Protein AF-A0A947B0N4-F1 (afdb_monomer_lite)

Structure (mmCIF, N/CA/C/O backbone):
data_AF-A0A947B0N4-F1
#
_entry.id   AF-A0A947B0N4-F1
#
loop_
_atom_site.group_PDB
_atom_site.id
_atom_site.type_symbol
_atom_site.label_atom_id
_atom_site.label_alt_id
_atom_site.label_comp_id
_atom_site.label_asym_id
_atom_site.label_entity_id
_atom_site.label_seq_id
_atom_site.pdbx_PDB_ins_code
_atom_site.Cartn_x
_atom_site.Cartn_y
_atom_site.Cartn_z
_atom_site.occupancy
_atom_site.B_iso_or_equiv
_atom_site.auth_seq_id
_atom_site.auth_comp_id
_atom_site.auth_asym_id
_atom_site.auth_atom_id
_atom_site.pdbx_PDB_model_num
ATOM 1 N N . MET A 1 1 ? 14.073 19.556 -8.953 1.00 51.84 1 MET A N 1
ATOM 2 C CA . MET A 1 1 ? 13.636 20.184 -7.680 1.00 51.84 1 MET A CA 1
ATOM 3 C C . MET A 1 1 ? 12.137 20.489 -7.641 1.00 51.84 1 MET A C 1
ATOM 5 O O . MET A 1 1 ? 11.476 19.944 -6.774 1.00 51.84 1 MET A O 1
ATOM 9 N N . LYS A 1 2 ? 11.559 21.258 -8.581 1.00 58.50 2 LYS A N 1
ATOM 10 C CA . LYS A 1 2 ? 10.114 21.600 -8.557 1.00 58.50 2 LYS A CA 1
ATOM 11 C C . LYS A 1 2 ? 9.162 20.387 -8.518 1.00 58.50 2 LYS A C 1
ATOM 13 O O . LYS A 1 2 ? 8.203 20.407 -7.762 1.00 58.50 2 LYS A O 1
ATOM 18 N N . ARG A 1 3 ? 9.455 19.317 -9.272 1.00 58.78 3 ARG A N 1
ATOM 19 C CA . ARG A 1 3 ? 8.630 18.090 -9.296 1.00 58.78 3 ARG A CA 1
ATOM 20 C C . ARG A 1 3 ? 8.642 17.323 -7.966 1.00 58.78 3 ARG A C 1
ATOM 22 O O . ARG A 1 3 ? 7.591 16.912 -7.504 1.00 58.78 3 ARG A O 1
ATOM 29 N N . VAL A 1 4 ? 9.804 17.214 -7.320 1.00 66.94 4 VAL A N 1
ATOM 30 C CA . VAL A 1 4 ? 9.960 16.523 -6.025 1.00 66.94 4 VAL A CA 1
ATOM 31 C C . VAL A 1 4 ? 9.180 17.234 -4.917 1.00 66.94 4 VAL A C 1
ATOM 33 O O . VAL A 1 4 ? 8.520 16.587 -4.114 1.00 66.94 4 VAL A O 1
ATOM 36 N N . VAL A 1 5 ? 9.192 18.571 -4.915 1.00 75.81 5 VAL A N 1
ATOM 37 C CA . VAL A 1 5 ? 8.430 19.379 -3.947 1.00 75.81 5 VAL A CA 1
ATOM 38 C C . VAL A 1 5 ? 6.924 19.199 -4.136 1.00 75.81 5 VAL A C 1
ATOM 40 O O . VAL A 1 5 ? 6.203 19.118 -3.150 1.00 75.81 5 VAL A O 1
ATOM 43 N N . ILE A 1 6 ? 6.448 19.088 -5.380 1.00 76.12 6 ILE A N 1
ATOM 44 C CA . ILE A 1 6 ? 5.031 18.828 -5.667 1.00 76.12 6 ILE A CA 1
ATOM 45 C C . ILE A 1 6 ? 4.635 17.427 -5.192 1.00 76.12 6 ILE A C 1
ATOM 47 O O . ILE A 1 6 ? 3.620 17.294 -4.525 1.00 76.12 6 ILE A O 1
ATOM 51 N N . ILE A 1 7 ? 5.448 16.405 -5.467 1.00 74.19 7 ILE A N 1
ATOM 52 C CA . ILE A 1 7 ? 5.183 15.027 -5.020 1.00 74.19 7 ILE A CA 1
ATOM 53 C C . ILE A 1 7 ? 5.125 14.956 -3.489 1.00 74.19 7 ILE A C 1
ATOM 55 O O . ILE A 1 7 ? 4.187 14.391 -2.937 1.00 74.19 7 ILE A O 1
ATOM 59 N N . LEU A 1 8 ? 6.074 15.592 -2.797 1.00 72.38 8 LEU A N 1
ATOM 60 C CA . LEU A 1 8 ? 6.079 15.661 -1.334 1.00 72.38 8 LEU A CA 1
ATOM 61 C C . LEU A 1 8 ? 4.887 16.445 -0.783 1.00 72.38 8 LEU A C 1
ATOM 63 O O . LEU A 1 8 ? 4.289 16.012 0.193 1.00 72.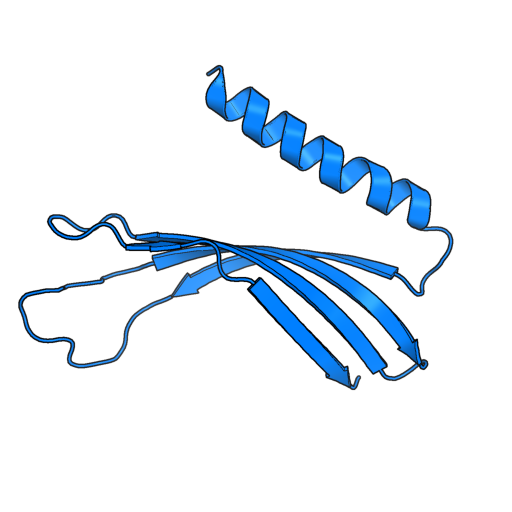38 8 LEU A O 1
ATOM 67 N N . ALA A 1 9 ? 4.522 17.570 -1.401 1.00 76.50 9 ALA A N 1
ATOM 68 C CA . ALA A 1 9 ? 3.374 18.368 -0.977 1.00 76.50 9 ALA A CA 1
ATOM 69 C 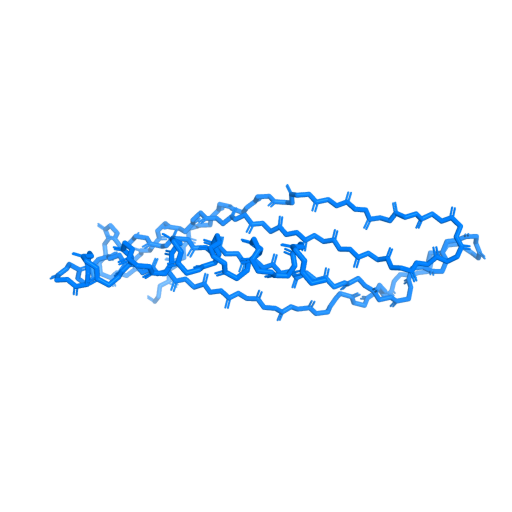C . ALA A 1 9 ? 2.055 17.609 -1.163 1.00 76.50 9 ALA A C 1
ATOM 71 O O . ALA A 1 9 ? 1.198 17.649 -0.286 1.00 76.50 9 ALA A O 1
ATOM 72 N N . VAL A 1 10 ? 1.909 16.883 -2.271 1.00 74.31 10 VAL A N 1
ATOM 73 C CA . VAL A 1 10 ? 0.748 16.029 -2.539 1.00 74.31 10 VAL A CA 1
ATOM 74 C C . VAL A 1 10 ? 0.706 14.870 -1.542 1.00 74.31 10 VAL A C 1
ATOM 76 O O . VAL A 1 10 ? -0.326 14.663 -0.915 1.00 74.31 10 VAL A O 1
ATOM 79 N N . GLY A 1 11 ? 1.830 14.189 -1.299 1.00 68.62 11 GLY A N 1
ATOM 80 C CA . GLY A 1 11 ? 1.928 13.154 -0.266 1.00 68.62 11 GLY A CA 1
ATOM 81 C C . GLY A 1 11 ? 1.551 13.674 1.125 1.00 68.62 11 GLY A C 1
ATOM 82 O O . GLY A 1 11 ? 0.740 13.060 1.811 1.00 68.62 11 GLY A O 1
ATOM 83 N N . LEU A 1 12 ? 2.048 14.853 1.519 1.00 70.94 12 LEU A N 1
ATOM 84 C CA . LEU A 1 12 ? 1.690 15.483 2.794 1.00 70.94 12 LEU A CA 1
ATOM 85 C C . LEU A 1 12 ? 0.194 15.813 2.878 1.00 70.94 12 LEU A C 1
ATOM 87 O O . LEU A 1 12 ? -0.417 15.617 3.924 1.00 70.94 12 LEU A O 1
ATOM 91 N N . LEU A 1 13 ? -0.404 16.297 1.787 1.00 72.00 13 LEU A N 1
ATOM 92 C CA . LEU A 1 13 ? -1.833 16.608 1.718 1.00 72.00 13 LEU A CA 1
ATOM 93 C C . LEU A 1 13 ? -2.724 15.368 1.829 1.00 72.00 13 LEU A C 1
ATOM 95 O O . LEU A 1 13 ? -3.864 15.508 2.253 1.00 72.00 13 LEU A O 1
ATOM 99 N N . PHE A 1 14 ? -2.223 14.176 1.501 1.00 63.09 14 PHE A N 1
ATOM 100 C CA . PHE A 1 14 ? -2.938 12.917 1.732 1.00 63.09 14 PHE A CA 1
ATOM 101 C C . PHE A 1 14 ? -2.726 12.353 3.144 1.00 63.09 14 PHE A C 1
ATOM 103 O O . PHE A 1 14 ? -3.602 11.666 3.663 1.00 63.09 14 PHE A O 1
ATOM 110 N N . VAL A 1 15 ? -1.611 12.687 3.800 1.00 62.88 15 VAL A N 1
ATOM 111 C CA . VAL A 1 15 ? -1.325 12.288 5.190 1.00 62.88 15 VAL A CA 1
ATOM 112 C C . VAL A 1 15 ? -2.021 13.201 6.211 1.00 62.88 15 VAL A C 1
ATOM 114 O O . VAL A 1 15 ? -2.361 12.767 7.302 1.00 62.88 15 VAL A O 1
ATOM 117 N N . LEU A 1 16 ? -2.280 14.470 5.893 1.00 64.12 16 LEU A N 1
ATOM 118 C CA . LEU A 1 16 ? -2.917 15.404 6.835 1.00 64.12 16 LEU A CA 1
ATOM 119 C C . LEU A 1 16 ? -4.384 15.052 7.197 1.00 64.12 16 LEU A C 1
ATOM 121 O O . LEU A 1 16 ? -4.725 15.130 8.379 1.00 64.12 16 LEU A O 1
ATOM 125 N N . PRO A 1 17 ? -5.261 14.639 6.258 1.00 58.91 17 PRO A N 1
ATOM 126 C CA . PRO A 1 17 ? -6.641 14.257 6.566 1.00 58.91 17 PRO A CA 1
ATOM 127 C C . PRO A 1 17 ? -6.746 12.943 7.343 1.00 58.91 17 PRO A C 1
ATOM 129 O O . PRO A 1 17 ? -7.689 12.773 8.112 1.00 58.91 17 PRO A O 1
ATOM 132 N N . SER A 1 18 ? -5.782 12.027 7.187 1.00 55.94 18 SER A N 1
ATOM 133 C CA . SER A 1 18 ? -5.797 10.747 7.905 1.00 55.94 18 SER A CA 1
ATOM 134 C C . SER A 1 18 ? -5.566 10.921 9.408 1.00 55.94 18 SER A C 1
ATOM 136 O O . SER A 1 18 ? -6.128 10.171 10.199 1.00 55.94 18 SE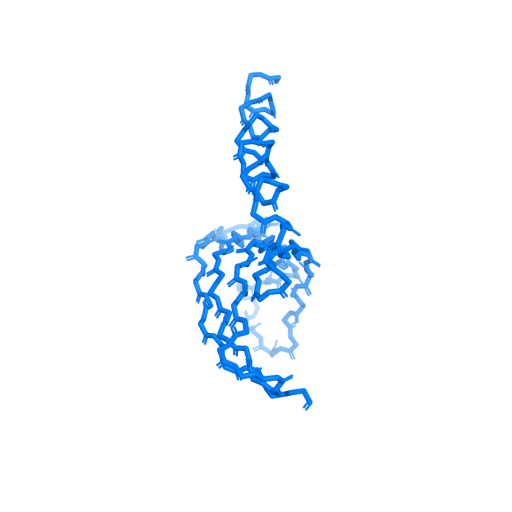R A O 1
ATOM 138 N N . VAL A 1 19 ? -4.839 11.968 9.819 1.00 57.25 19 VAL A N 1
ATOM 139 C CA . VAL A 1 19 ? -4.669 12.339 11.236 1.00 57.25 19 VAL A CA 1
ATOM 140 C C . VAL A 1 19 ? -5.942 12.976 11.810 1.00 57.25 19 VAL A C 1
ATOM 142 O O . VAL A 1 19 ? -6.275 12.740 12.966 1.00 57.25 19 VAL A O 1
ATOM 145 N N . ALA A 1 20 ? -6.691 13.742 11.007 1.00 58.03 20 ALA A N 1
ATOM 146 C CA . ALA A 1 20 ? -7.946 14.375 11.431 1.00 58.03 20 ALA A CA 1
ATOM 147 C C . ALA A 1 20 ? -9.122 13.386 11.565 1.00 58.03 20 ALA A C 1
ATOM 149 O O . ALA A 1 20 ? -10.091 13.678 12.262 1.00 58.03 20 ALA A O 1
ATOM 150 N N . TRP A 1 21 ? -9.042 12.218 10.921 1.00 54.75 21 TRP A N 1
ATOM 151 C CA . TRP A 1 21 ? -10.003 11.117 11.072 1.00 54.75 21 TRP A CA 1
ATOM 152 C C . TRP A 1 21 ? -9.604 10.083 12.133 1.00 54.75 21 TRP A C 1
ATOM 154 O O . TRP A 1 21 ? -10.366 9.152 12.379 1.00 54.75 21 TRP A O 1
ATOM 164 N N . GLY A 1 22 ? -8.452 10.258 12.789 1.00 52.47 22 GLY A N 1
ATOM 165 C CA . GLY A 1 22 ? -7.900 9.308 13.760 1.00 52.47 22 GLY A CA 1
ATOM 166 C C . GLY A 1 22 ? -8.705 9.116 15.053 1.00 52.47 22 GLY A C 1
ATOM 167 O O . GLY A 1 22 ? -8.348 8.248 15.843 1.00 52.47 22 GLY A O 1
ATOM 168 N N . ASP A 1 23 ? -9.780 9.882 15.272 1.00 54.00 23 ASP A N 1
ATOM 169 C CA . ASP A 1 23 ? -10.710 9.663 16.394 1.00 54.00 23 ASP A CA 1
ATOM 170 C C . ASP A 1 23 ? -11.676 8.487 16.143 1.00 54.00 23 ASP A C 1
ATOM 172 O O . ASP A 1 23 ? -12.252 7.944 17.086 1.00 54.00 23 ASP A O 1
ATOM 176 N N . ASP A 1 24 ? -11.838 8.055 14.886 1.00 60.81 24 ASP A N 1
ATOM 177 C CA . ASP A 1 24 ? -12.641 6.889 14.525 1.00 60.81 24 ASP A CA 1
ATOM 178 C C . ASP A 1 24 ? -11.716 5.747 14.085 1.00 60.81 24 ASP A C 1
ATOM 180 O O . ASP A 1 24 ? -11.290 5.672 12.929 1.00 60.81 24 ASP A O 1
ATOM 184 N N . ALA A 1 25 ? -11.417 4.832 15.018 1.00 64.75 25 ALA A N 1
ATOM 185 C CA . ALA A 1 25 ? -10.572 3.648 14.797 1.00 64.75 25 ALA A CA 1
ATOM 186 C C . ALA A 1 25 ? -11.078 2.726 13.666 1.00 64.75 25 ALA A C 1
ATOM 188 O O . ALA A 1 25 ? -10.420 1.750 13.308 1.00 64.75 25 ALA A O 1
ATOM 189 N N . GLN A 1 26 ? -12.252 3.025 13.103 1.00 75.44 26 GLN A N 1
ATOM 190 C CA . GLN A 1 26 ? -12.810 2.353 11.945 1.00 75.44 26 GLN A CA 1
ATOM 191 C C . GLN A 1 26 ? -12.074 2.656 10.641 1.00 75.44 26 GLN A C 1
ATOM 193 O O . GLN A 1 26 ? -12.253 1.893 9.703 1.00 75.44 26 GLN A O 1
ATOM 198 N N . ASN A 1 27 ? -11.277 3.720 10.527 1.00 81.25 27 ASN A N 1
ATOM 199 C CA . ASN A 1 27 ? -10.639 4.084 9.258 1.00 81.25 27 ASN A CA 1
ATOM 200 C C . ASN A 1 27 ? -9.116 4.117 9.386 1.00 81.25 27 ASN A C 1
ATOM 202 O O . ASN A 1 27 ? -8.579 4.558 10.399 1.00 81.25 27 ASN A O 1
ATOM 206 N N . TYR A 1 28 ? -8.409 3.695 8.342 1.00 80.19 28 TYR A N 1
ATOM 207 C CA . TYR A 1 28 ? -6.956 3.784 8.278 1.00 80.19 28 TYR A CA 1
ATOM 208 C C . TYR A 1 28 ? -6.471 4.103 6.866 1.00 80.19 28 TYR A C 1
ATOM 210 O O . TYR A 1 28 ? -7.171 3.895 5.876 1.00 80.19 28 TYR A O 1
ATOM 218 N N . VAL A 1 29 ? -5.240 4.602 6.786 1.00 84.19 29 VAL A N 1
ATOM 219 C CA . VAL A 1 29 ? -4.519 4.790 5.526 1.00 84.19 29 VAL A CA 1
ATOM 220 C C . VAL A 1 29 ? -3.218 4.008 5.599 1.00 84.19 29 VAL A C 1
ATOM 222 O O . VAL A 1 29 ? -2.476 4.139 6.573 1.00 84.19 29 VAL A O 1
ATOM 225 N N . THR A 1 30 ? -2.939 3.213 4.575 1.00 84.12 30 THR A N 1
ATOM 226 C CA . THR A 1 30 ? -1.669 2.511 4.391 1.00 84.12 30 THR A CA 1
ATOM 227 C C . THR A 1 30 ? -0.977 3.015 3.137 1.00 84.12 30 THR A C 1
ATOM 229 O O . THR A 1 30 ? -1.611 3.419 2.165 1.00 84.12 30 THR A O 1
ATOM 232 N N . ALA A 1 31 ? 0.351 3.004 3.168 1.00 84.31 31 ALA A N 1
ATOM 233 C CA . ALA A 1 31 ? 1.174 3.188 1.987 1.00 84.31 31 ALA A CA 1
ATOM 234 C C . ALA A 1 31 ? 2.081 1.965 1.851 1.00 84.31 31 ALA A C 1
ATOM 236 O O . ALA A 1 31 ? 2.689 1.527 2.831 1.00 84.31 31 ALA A O 1
ATOM 237 N N . GLY A 1 32 ? 2.140 1.409 0.648 1.00 81.31 32 GLY A N 1
ATOM 238 C CA . GLY A 1 32 ? 2.926 0.238 0.300 1.00 81.31 32 GLY A CA 1
ATOM 239 C C . GLY A 1 32 ? 3.971 0.574 -0.754 1.00 81.31 32 GLY A C 1
ATOM 240 O O . GLY A 1 32 ? 3.761 1.420 -1.621 1.00 81.31 32 GLY A O 1
ATOM 241 N N . PHE A 1 33 ? 5.103 -0.110 -0.678 1.00 83.38 33 PHE A N 1
ATOM 242 C CA . PHE A 1 33 ? 6.129 -0.101 -1.709 1.00 83.38 33 PHE A CA 1
ATOM 243 C C . PHE A 1 33 ? 6.546 -1.545 -1.964 1.00 83.38 33 PHE A C 1
ATOM 245 O O . PHE A 1 33 ? 6.806 -2.284 -1.012 1.00 83.38 33 PHE A O 1
ATOM 252 N N . GLY A 1 34 ? 6.586 -1.952 -3.227 1.00 77.12 34 GLY A N 1
ATOM 253 C CA . GLY A 1 34 ? 6.892 -3.321 -3.613 1.00 77.12 34 GLY A CA 1
ATOM 254 C C . GLY A 1 34 ? 7.716 -3.389 -4.888 1.00 77.12 34 GLY A C 1
ATOM 255 O O . GLY A 1 34 ? 7.655 -2.501 -5.736 1.00 77.12 34 GLY A O 1
ATOM 256 N N . PHE A 1 35 ? 8.461 -4.482 -5.012 1.00 77.69 35 PHE A N 1
ATOM 257 C CA . PHE A 1 35 ? 9.122 -4.877 -6.247 1.00 77.69 35 PHE A CA 1
ATOM 258 C C . PHE A 1 35 ? 8.388 -6.087 -6.813 1.00 77.69 35 PHE A C 1
ATOM 260 O O . PHE A 1 35 ? 8.142 -7.062 -6.099 1.00 77.69 35 PHE A O 1
ATOM 267 N N . TYR A 1 36 ? 8.025 -6.015 -8.086 1.00 69.81 36 TYR A N 1
ATOM 268 C CA . TYR A 1 36 ? 7.512 -7.145 -8.841 1.00 69.81 36 TYR A CA 1
ATOM 269 C C . TYR A 1 36 ? 8.635 -7.706 -9.704 1.00 69.81 36 TYR A C 1
ATOM 271 O O . TYR A 1 36 ? 9.126 -7.034 -10.608 1.00 69.81 36 TYR A O 1
ATOM 279 N N . HIS A 1 37 ? 9.010 -8.952 -9.420 1.00 67.94 37 HIS A N 1
ATOM 280 C CA . HIS A 1 37 ? 9.926 -9.728 -10.247 1.00 67.94 37 HIS A CA 1
ATOM 281 C C . HIS A 1 37 ? 9.104 -10.686 -11.109 1.00 67.94 37 HIS A C 1
ATOM 283 O O . HIS A 1 37 ? 8.340 -11.506 -10.584 1.00 67.94 37 HIS A O 1
ATOM 289 N N . TYR A 1 38 ? 9.240 -10.594 -12.427 1.00 65.12 38 TYR A N 1
ATOM 290 C CA . TYR A 1 38 ? 8.533 -11.476 -13.348 1.00 65.12 38 TYR A CA 1
ATOM 291 C C . TYR A 1 38 ? 9.243 -12.836 -13.409 1.00 65.12 38 TYR A C 1
ATOM 293 O O . TYR A 1 38 ? 10.394 -12.935 -13.816 1.00 65.12 38 TYR A O 1
ATOM 301 N N . THR A 1 39 ? 8.566 -13.910 -12.993 1.00 59.25 39 THR A N 1
ATOM 302 C CA . THR A 1 39 ? 9.132 -15.278 -12.962 1.00 59.25 39 THR A CA 1
ATOM 303 C C . THR A 1 39 ? 8.699 -16.153 -14.145 1.00 59.25 39 THR A C 1
ATOM 305 O O . THR A 1 39 ? 8.917 -17.365 -14.137 1.00 59.25 39 THR A O 1
ATOM 308 N N . GLY A 1 40 ? 8.071 -15.561 -15.164 1.00 54.16 40 GLY A N 1
ATOM 309 C CA . GLY A 1 40 ? 7.653 -16.257 -16.380 1.00 54.16 40 GLY A CA 1
ATOM 310 C C . GLY A 1 40 ? 8.732 -16.241 -17.460 1.00 54.16 40 GLY A C 1
ATOM 311 O O . GLY A 1 40 ? 9.531 -15.313 -17.525 1.00 54.16 40 GLY A O 1
ATOM 312 N N . ASP A 1 41 ? 8.711 -17.246 -18.338 1.00 54.97 41 ASP A N 1
ATOM 313 C CA . ASP A 1 41 ? 9.502 -17.301 -19.577 1.00 54.97 41 ASP A CA 1
ATOM 314 C C . ASP A 1 41 ? 8.929 -16.265 -20.569 1.00 54.97 41 ASP A C 1
ATOM 316 O O . ASP A 1 41 ? 8.280 -16.586 -21.566 1.00 54.97 41 ASP A O 1
ATOM 320 N N . ILE A 1 42 ? 9.049 -14.983 -20.217 1.00 54.09 42 ILE A N 1
ATOM 321 C CA . ILE A 1 42 ? 8.665 -13.875 -21.078 1.00 54.09 42 ILE A CA 1
ATOM 322 C C . ILE A 1 42 ? 9.691 -13.892 -22.205 1.00 54.09 42 ILE A C 1
ATOM 324 O O . ILE A 1 42 ? 10.891 -13.733 -21.989 1.00 54.09 42 ILE A O 1
ATOM 328 N N . THR A 1 43 ? 9.212 -14.211 -23.404 1.00 47.88 43 THR A N 1
ATOM 329 C CA . THR A 1 43 ? 10.010 -14.340 -24.622 1.00 47.88 43 THR A CA 1
ATOM 330 C C . THR A 1 43 ? 11.051 -13.228 -24.716 1.00 47.88 43 THR A C 1
ATOM 332 O O . THR A 1 43 ? 10.721 -12.075 -24.457 1.00 47.88 43 THR A O 1
ATOM 335 N N . ARG A 1 44 ? 12.276 -13.608 -25.112 1.00 50.19 44 ARG A N 1
ATOM 336 C CA . ARG A 1 44 ? 13.543 -12.849 -25.258 1.00 50.19 44 ARG A CA 1
ATOM 337 C C . ARG A 1 44 ? 13.506 -11.373 -25.706 1.00 50.19 44 ARG A C 1
ATOM 339 O O . ARG A 1 44 ? 14.565 -10.757 -25.730 1.00 50.19 44 ARG A O 1
ATOM 346 N N . GLU A 1 45 ? 12.359 -10.831 -26.087 1.00 50.69 45 GLU A N 1
ATOM 347 C CA . GLU A 1 45 ? 12.167 -9.467 -26.581 1.00 50.69 45 GLU A CA 1
ATOM 348 C C . GLU A 1 45 ? 11.641 -8.488 -25.517 1.00 50.69 45 GLU A C 1
ATOM 350 O O . GLU A 1 45 ? 11.819 -7.289 -25.683 1.00 50.69 45 GLU A O 1
ATOM 355 N N . THR A 1 46 ? 11.102 -8.964 -24.390 1.00 49.19 46 THR A N 1
ATOM 356 C CA . THR A 1 46 ? 10.675 -8.108 -23.265 1.00 49.19 46 THR A CA 1
ATOM 357 C C . THR A 1 46 ? 11.276 -8.627 -21.965 1.00 49.19 46 THR A C 1
ATOM 359 O O . THR A 1 46 ? 10.638 -9.363 -21.213 1.00 49.19 46 THR A O 1
ATOM 362 N N . GLN A 1 47 ? 12.540 -8.277 -21.722 1.00 51.78 47 GLN A N 1
ATOM 363 C CA . GLN A 1 47 ? 13.205 -8.484 -20.434 1.00 51.78 47 GLN A CA 1
ATOM 364 C C . GLN A 1 47 ? 12.654 -7.474 -19.421 1.00 51.78 47 GLN A C 1
ATOM 366 O O . GLN A 1 47 ? 13.285 -6.475 -19.128 1.00 51.78 47 GLN A O 1
ATOM 371 N N . LEU A 1 48 ? 11.442 -7.687 -18.920 1.00 55.66 48 LEU A N 1
ATOM 372 C CA . LEU A 1 48 ? 10.937 -6.919 -17.782 1.00 55.66 48 LEU A CA 1
ATOM 373 C C . LEU A 1 48 ? 11.635 -7.468 -16.530 1.00 55.66 48 LEU A C 1
ATOM 375 O O . LEU A 1 48 ? 11.230 -8.503 -16.000 1.00 55.66 48 LEU A O 1
ATOM 379 N N . ASP A 1 49 ? 12.751 -6.851 -16.139 1.00 59.84 49 ASP A N 1
ATOM 380 C CA . ASP A 1 49 ? 13.591 -7.330 -15.031 1.00 59.84 49 ASP A CA 1
ATOM 381 C C . ASP A 1 49 ? 12.914 -7.063 -13.675 1.00 59.84 49 ASP A C 1
ATOM 383 O O . ASP A 1 49 ? 12.789 -7.974 -12.852 1.00 59.84 49 ASP A O 1
ATOM 387 N N . GLU A 1 50 ? 12.439 -5.833 -13.438 1.00 66.69 50 GLU A N 1
ATOM 388 C CA . GLU A 1 50 ? 11.899 -5.401 -12.144 1.00 66.69 50 GLU A CA 1
ATOM 389 C C . GLU A 1 50 ? 10.943 -4.210 -12.296 1.00 66.69 50 GLU A C 1
ATOM 391 O O . GLU A 1 50 ? 11.348 -3.119 -12.692 1.00 66.69 50 GLU A O 1
ATOM 396 N N . ALA A 1 51 ? 9.686 -4.376 -11.880 1.00 70.44 51 ALA A N 1
ATOM 397 C CA . ALA A 1 51 ? 8.746 -3.263 -11.801 1.00 70.44 51 ALA A CA 1
ATOM 398 C C . ALA A 1 51 ? 8.615 -2.766 -10.359 1.00 70.44 51 ALA A C 1
ATOM 400 O O . ALA A 1 51 ? 8.413 -3.543 -9.420 1.00 70.44 51 ALA A O 1
ATOM 401 N N . VAL A 1 52 ? 8.688 -1.452 -10.178 1.00 76.81 52 VAL A N 1
ATOM 402 C CA . VAL A 1 52 ? 8.479 -0.804 -8.884 1.00 76.81 52 VAL A CA 1
ATOM 403 C C . VAL A 1 52 ? 7.023 -0.391 -8.769 1.00 76.81 52 VAL A C 1
ATOM 405 O O . VAL A 1 52 ? 6.512 0.313 -9.640 1.00 76.81 52 VAL A O 1
ATOM 408 N N . ILE A 1 53 ? 6.367 -0.771 -7.672 1.00 81.31 53 ILE A N 1
ATOM 409 C CA . ILE A 1 53 ? 5.017 -0.318 -7.345 1.00 81.31 53 ILE A CA 1
ATOM 410 C C . ILE A 1 53 ? 5.008 0.493 -6.050 1.00 81.31 53 ILE A C 1
ATOM 412 O O . ILE A 1 53 ? 5.559 0.092 -5.025 1.00 81.31 53 ILE A O 1
ATOM 416 N N . VAL A 1 54 ? 4.347 1.644 -6.103 1.00 84.75 54 VAL A N 1
ATOM 417 C CA . VAL A 1 54 ? 3.958 2.435 -4.934 1.00 84.75 54 VAL A CA 1
ATOM 418 C C . VAL A 1 54 ? 2.442 2.384 -4.851 1.00 84.75 54 VAL A C 1
ATOM 420 O O . VAL A 1 54 ? 1.783 2.669 -5.844 1.00 84.75 54 VAL A O 1
ATOM 423 N N . GLU A 1 55 ? 1.885 2.061 -3.690 1.00 84.62 55 GLU A N 1
ATOM 424 C CA . GLU A 1 55 ? 0.438 2.014 -3.465 1.00 84.62 55 GLU A CA 1
ATOM 425 C C . GLU A 1 55 ? 0.051 2.875 -2.263 1.00 84.62 55 GLU A C 1
ATOM 427 O O . GLU A 1 55 ? 0.768 2.933 -1.264 1.00 84.62 55 GLU A O 1
ATOM 432 N N . LEU A 1 56 ? -1.084 3.559 -2.366 1.00 87.25 56 LEU A N 1
ATOM 433 C CA . LEU A 1 56 ? -1.740 4.251 -1.267 1.00 87.25 56 LEU A CA 1
ATOM 434 C C . LEU A 1 56 ? -3.159 3.705 -1.142 1.00 87.25 56 LEU A C 1
ATOM 436 O O . LEU A 1 56 ? -3.933 3.787 -2.099 1.00 87.25 56 LEU A O 1
ATOM 440 N N . SER A 1 57 ? -3.505 3.215 0.044 1.00 87.19 57 SER A N 1
ATOM 441 C CA . SER A 1 57 ? -4.776 2.539 0.289 1.00 87.19 57 SER A CA 1
ATOM 442 C C . SER A 1 57 ? -5.490 3.118 1.499 1.00 87.19 57 SER A C 1
ATOM 444 O O . SER A 1 57 ? -4.883 3.510 2.495 1.00 87.19 57 SER A O 1
ATOM 446 N N . TYR A 1 58 ? -6.810 3.205 1.392 1.00 86.12 58 TYR A N 1
ATOM 447 C CA . TYR A 1 58 ? -7.715 3.631 2.445 1.00 86.12 58 TYR A CA 1
ATOM 448 C C . TYR A 1 58 ? -8.598 2.452 2.837 1.00 86.12 58 TYR A C 1
ATOM 450 O O . TYR A 1 58 ? -9.341 1.917 2.011 1.00 86.12 58 TYR A O 1
ATOM 458 N N . GLY A 1 59 ? -8.517 2.063 4.103 1.00 88.06 59 GLY A N 1
ATOM 459 C CA . GLY A 1 59 ? -9.298 0.985 4.686 1.00 88.06 59 GLY A CA 1
ATOM 460 C C . GLY A 1 59 ? -10.360 1.508 5.640 1.00 88.06 59 GLY A C 1
ATOM 461 O O . GLY A 1 59 ? -10.109 2.424 6.424 1.00 88.06 59 GLY A O 1
ATOM 462 N N . ARG A 1 60 ? -11.542 0.891 5.605 1.00 86.44 60 ARG A N 1
ATOM 463 C CA . ARG A 1 60 ? -12.619 1.103 6.570 1.00 86.44 60 ARG A CA 1
ATOM 464 C C . ARG A 1 60 ? -13.145 -0.218 7.125 1.00 86.44 60 ARG A C 1
ATOM 466 O O . ARG A 1 60 ? -13.702 -1.038 6.393 1.00 86.44 60 ARG A O 1
ATOM 473 N N . TYR A 1 61 ? -13.046 -0.384 8.437 1.00 83.31 61 TYR A N 1
ATOM 474 C CA . TYR A 1 61 ? -13.757 -1.397 9.203 1.00 83.31 61 TYR A CA 1
ATOM 475 C C . TYR A 1 61 ? -15.254 -1.079 9.186 1.00 83.31 61 TYR A C 1
ATOM 477 O O . TYR A 1 61 ? -15.700 -0.057 9.707 1.00 83.31 61 TYR A O 1
ATOM 485 N N . PHE A 1 62 ? -16.046 -1.968 8.595 1.00 83.31 62 PHE A N 1
ATOM 486 C CA . PHE A 1 62 ? -17.511 -1.936 8.703 1.00 83.31 62 PHE A CA 1
ATOM 487 C C . PHE A 1 62 ? -18.029 -2.985 9.700 1.00 83.31 62 PHE A C 1
ATOM 489 O O . PHE A 1 62 ? -19.202 -2.977 10.070 1.00 83.31 62 PHE A O 1
ATOM 496 N N . HIS A 1 63 ? -17.147 -3.883 10.142 1.00 83.75 63 HIS A N 1
ATOM 497 C CA . HIS A 1 63 ? -17.381 -4.887 11.170 1.00 83.75 63 HIS A CA 1
ATOM 498 C C . HIS A 1 63 ? -16.071 -5.104 11.952 1.00 83.75 63 HIS A C 1
ATOM 500 O O . HIS A 1 63 ? -15.003 -4.952 11.360 1.00 83.75 63 HIS A O 1
ATOM 506 N N . PRO A 1 64 ? -16.103 -5.527 13.231 1.00 82.19 64 PRO A N 1
ATOM 507 C CA . PRO A 1 64 ? -14.884 -5.801 14.006 1.00 82.19 64 PRO A CA 1
ATOM 508 C C . PRO A 1 64 ? -13.891 -6.775 13.353 1.00 82.19 64 PRO A C 1
ATOM 510 O O . PRO A 1 64 ? -12.704 -6.716 13.640 1.00 82.19 64 PRO A O 1
ATOM 513 N N . ASN A 1 65 ? -14.382 -7.639 12.460 1.00 87.50 65 ASN A N 1
ATOM 514 C CA . ASN A 1 65 ? -13.580 -8.663 11.783 1.00 87.50 65 ASN A CA 1
ATOM 515 C C . ASN A 1 65 ? -13.439 -8.419 10.274 1.00 87.50 65 ASN A C 1
ATOM 517 O O . ASN A 1 65 ? -12.848 -9.249 9.593 1.00 87.50 65 ASN A O 1
ATOM 521 N N . PHE A 1 66 ? -14.038 -7.355 9.725 1.00 85.25 66 PHE A N 1
ATOM 522 C CA . PHE A 1 66 ? -14.022 -7.117 8.281 1.00 85.25 66 PHE A CA 1
ATOM 523 C C . PHE A 1 66 ? -13.728 -5.664 7.928 1.00 85.25 66 PHE A C 1
ATOM 525 O O . PHE A 1 66 ? -14.325 -4.729 8.472 1.00 85.25 66 PHE A O 1
ATOM 532 N N . VAL A 1 67 ? -12.865 -5.509 6.931 1.00 89.06 67 VAL A N 1
ATOM 533 C CA . VAL A 1 67 ? -12.444 -4.237 6.352 1.00 89.06 67 VAL A CA 1
ATOM 534 C C . VAL A 1 67 ? -12.767 -4.216 4.868 1.00 89.06 67 VAL A C 1
ATOM 536 O O . VAL A 1 67 ? -12.581 -5.212 4.172 1.00 89.06 67 VAL A O 1
ATOM 539 N N . LEU A 1 68 ? -13.214 -3.063 4.380 1.00 90.62 68 LEU A N 1
ATOM 540 C CA . LEU A 1 68 ? -13.164 -2.717 2.964 1.00 90.62 68 LEU A CA 1
ATOM 541 C C . LEU A 1 68 ? -11.986 -1.780 2.734 1.00 90.62 68 LEU A C 1
ATOM 543 O O . LEU A 1 68 ? -11.914 -0.726 3.360 1.00 90.62 68 LEU A O 1
ATOM 547 N N . GLU A 1 69 ? -11.084 -2.156 1.842 1.00 90.44 69 GLU A N 1
ATOM 548 C CA . GLU A 1 69 ? -9.908 -1.377 1.478 1.00 90.44 69 GLU A CA 1
ATOM 549 C C . GLU A 1 69 ? -9.968 -1.019 -0.004 1.00 90.44 69 GLU A 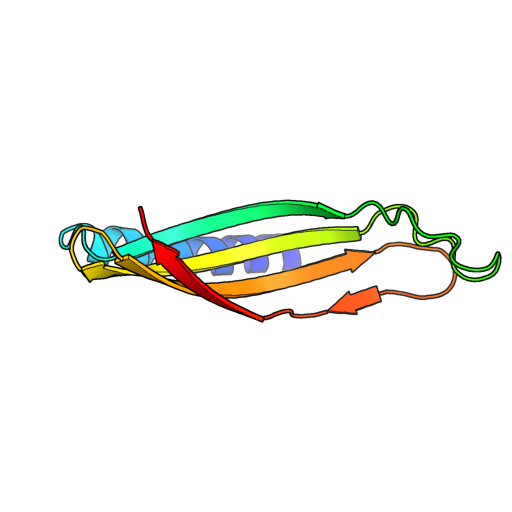C 1
ATOM 551 O O . GLU A 1 69 ? -10.229 -1.873 -0.849 1.00 90.44 69 GLU A O 1
ATOM 556 N N . ALA A 1 70 ? -9.756 0.255 -0.313 1.00 88.75 70 ALA A N 1
ATOM 557 C CA . ALA A 1 70 ? -9.627 0.751 -1.672 1.00 88.75 70 ALA A CA 1
ATOM 558 C C . ALA A 1 70 ? -8.277 1.449 -1.819 1.00 88.75 70 ALA A C 1
ATOM 560 O O . ALA A 1 70 ? -7.942 2.315 -1.010 1.00 88.75 70 ALA A O 1
ATOM 561 N N . GLY A 1 71 ? -7.524 1.096 -2.852 1.00 87.12 71 GLY A N 1
ATOM 562 C CA . GLY A 1 71 ? -6.191 1.622 -3.093 1.00 87.12 71 GLY A CA 1
ATOM 563 C C . GLY A 1 71 ? -5.982 2.077 -4.522 1.00 87.12 71 GLY A C 1
ATOM 564 O O . GLY A 1 71 ? -6.681 1.677 -5.456 1.00 87.12 71 GLY A O 1
ATOM 565 N N . VAL A 1 72 ? -5.011 2.962 -4.676 1.00 88.69 72 VAL A N 1
ATOM 566 C CA . VAL A 1 72 ? -4.490 3.400 -5.965 1.00 88.69 72 VAL A CA 1
ATOM 567 C C . VAL A 1 72 ? -2.982 3.281 -5.930 1.00 88.69 72 VAL A C 1
ATOM 569 O O . VAL A 1 72 ? -2.333 3.660 -4.953 1.00 88.69 72 VAL A O 1
ATOM 572 N N . GLY A 1 73 ? -2.423 2.754 -7.005 1.00 86.19 73 GLY A N 1
ATOM 573 C CA . GLY A 1 73 ? -0.996 2.570 -7.143 1.00 86.19 73 GLY A CA 1
ATOM 574 C C . GLY A 1 73 ? -0.437 3.260 -8.369 1.00 86.19 73 GLY A C 1
ATOM 575 O O . GLY A 1 73 ? -1.156 3.731 -9.250 1.00 86.19 73 GLY A O 1
ATOM 576 N N . TYR A 1 74 ? 0.881 3.296 -8.410 1.00 83.25 74 TYR A N 1
ATOM 577 C CA . TYR A 1 74 ? 1.675 3.684 -9.553 1.00 83.25 74 TYR A CA 1
ATOM 578 C C . TYR A 1 74 ? 2.738 2.615 -9.760 1.00 83.25 74 TYR A C 1
ATOM 580 O O . TYR A 1 74 ? 3.503 2.325 -8.837 1.00 83.25 74 TYR A O 1
ATOM 588 N N . ILE A 1 75 ? 2.761 2.031 -10.955 1.00 84.12 75 ILE A N 1
ATOM 589 C CA . ILE A 1 75 ? 3.782 1.073 -11.371 1.00 84.12 75 ILE A CA 1
ATOM 590 C C . ILE A 1 75 ? 4.665 1.705 -12.441 1.00 84.12 75 ILE A C 1
ATOM 592 O O . ILE A 1 75 ? 4.163 2.364 -13.357 1.00 84.12 75 ILE A O 1
ATOM 596 N N . HIS A 1 76 ? 5.971 1.513 -12.292 1.00 80.19 76 HIS A N 1
ATOM 597 C CA . HIS A 1 76 ? 6.987 1.973 -13.230 1.00 80.19 76 HIS A CA 1
ATOM 598 C C . HIS A 1 76 ? 8.057 0.903 -13.396 1.00 80.19 76 HIS A C 1
ATOM 600 O O . HIS A 1 76 ? 8.627 0.443 -12.405 1.00 80.19 76 HIS A O 1
ATOM 606 N N . ASP A 1 77 ? 8.332 0.547 -14.644 1.00 72.75 77 ASP A N 1
ATOM 607 C CA . ASP A 1 77 ? 9.444 -0.311 -15.046 1.00 72.75 77 ASP A CA 1
ATOM 608 C C . ASP A 1 77 ? 10.324 0.463 -16.040 1.00 72.75 77 ASP A C 1
ATOM 610 O O . ASP A 1 77 ? 9.837 0.941 -17.068 1.00 72.75 77 ASP A O 1
ATOM 614 N N . ASP A 1 78 ? 11.601 0.633 -15.694 1.00 62.97 78 ASP A N 1
ATOM 615 C CA . ASP A 1 78 ? 12.615 1.271 -16.538 1.00 62.97 78 ASP A CA 1
ATOM 616 C C . ASP A 1 78 ? 13.377 0.164 -17.281 1.00 62.97 78 ASP A C 1
ATOM 618 O O . ASP A 1 78 ? 14.482 -0.221 -16.889 1.00 62.97 78 ASP A O 1
ATOM 622 N N . HIS A 1 79 ? 12.802 -0.346 -18.375 1.00 61.19 79 HIS A N 1
ATOM 623 C CA . HIS A 1 79 ? 13.531 -1.221 -19.291 1.00 61.19 79 HIS A CA 1
ATOM 624 C C . HIS A 1 79 ? 13.709 -0.617 -20.684 1.00 61.19 79 HIS A C 1
ATOM 626 O O . HIS A 1 79 ? 12.872 0.117 -21.208 1.00 61.19 79 HIS A O 1
ATOM 632 N N . SER A 1 80 ? 14.868 -0.912 -21.279 1.00 51.78 80 SER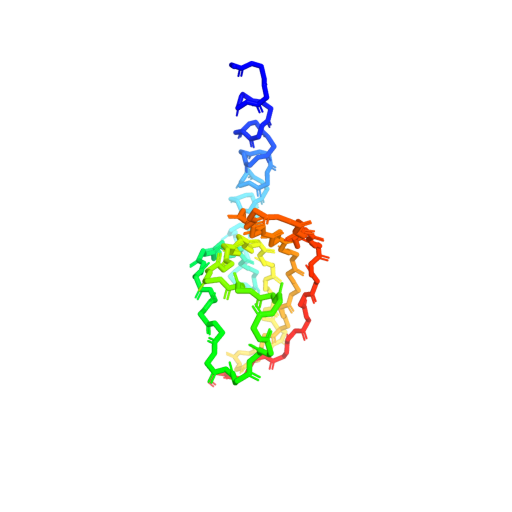 A N 1
ATOM 633 C CA . SER A 1 80 ? 15.356 -0.321 -22.527 1.00 51.78 80 SER A CA 1
ATOM 634 C C . SER A 1 80 ? 14.579 -0.850 -23.740 1.00 51.78 80 SER A C 1
ATOM 636 O O . SER A 1 80 ? 15.050 -1.731 -24.453 1.00 51.78 80 SER A O 1
ATOM 638 N N . GLY A 1 81 ? 13.375 -0.328 -23.974 1.00 54.56 81 GLY A N 1
ATOM 639 C CA . GLY A 1 81 ? 12.609 -0.609 -25.191 1.00 54.56 81 GLY A CA 1
ATOM 640 C C . GLY A 1 81 ? 11.103 -0.441 -25.044 1.00 54.56 81 GLY A C 1
ATOM 641 O O . GLY A 1 81 ? 10.494 0.131 -25.941 1.00 54.56 81 GLY A O 1
ATOM 642 N N . ASP A 1 82 ? 10.542 -0.847 -23.904 1.00 55.44 82 ASP A N 1
ATOM 643 C CA . ASP A 1 82 ? 9.112 -0.763 -23.604 1.00 55.44 82 ASP A CA 1
ATOM 644 C C . ASP A 1 82 ? 8.918 -0.255 -22.167 1.00 55.44 82 ASP A C 1
ATOM 646 O O . ASP A 1 82 ? 9.235 -0.943 -21.199 1.00 55.44 82 ASP A O 1
ATOM 650 N N . GLU A 1 83 ? 8.411 0.973 -22.028 1.00 60.22 83 GLU A N 1
ATOM 651 C CA . GLU A 1 83 ? 8.066 1.559 -20.729 1.00 60.22 83 GLU A CA 1
ATOM 652 C C . GLU A 1 83 ? 6.727 0.982 -20.250 1.00 60.22 83 GLU A C 1
ATOM 654 O O . GLU A 1 83 ? 5.676 1.233 -20.851 1.00 60.22 83 GLU A O 1
ATOM 659 N N . LEU A 1 84 ? 6.736 0.231 -19.144 1.00 64.38 84 LEU A N 1
ATOM 660 C CA . LEU A 1 84 ? 5.508 -0.216 -18.490 1.00 64.38 84 LEU A CA 1
ATOM 661 C C . LEU A 1 84 ? 5.152 0.763 -17.366 1.00 64.38 84 LEU A C 1
ATOM 663 O O . LEU A 1 84 ? 5.680 0.702 -16.257 1.00 64.38 84 LEU A O 1
ATOM 667 N N . GLN A 1 85 ? 4.238 1.683 -17.679 1.00 75.19 85 GLN A N 1
ATOM 668 C CA . GLN A 1 85 ? 3.679 2.651 -16.737 1.00 75.19 85 GLN A CA 1
ATOM 669 C C . GLN A 1 85 ? 2.183 2.394 -16.543 1.00 75.19 85 GLN A C 1
ATOM 671 O O . GLN A 1 85 ? 1.431 2.263 -17.511 1.00 75.19 85 GLN A O 1
ATOM 676 N N . GLY A 1 86 ? 1.722 2.367 -15.293 1.00 76.81 86 GLY A N 1
ATOM 677 C CA . GLY A 1 86 ? 0.314 2.113 -14.995 1.00 76.81 86 GLY A CA 1
ATOM 678 C C . GLY A 1 86 ? -0.163 2.718 -13.682 1.00 76.81 86 GLY A C 1
ATOM 679 O O . GLY A 1 86 ? 0.619 2.982 -12.771 1.00 76.81 86 GLY A O 1
ATOM 680 N N . TRP A 1 87 ? -1.479 2.902 -13.594 1.00 83.50 87 TRP A N 1
ATOM 681 C CA . TRP A 1 87 ? -2.177 3.382 -12.401 1.00 83.50 87 TRP A CA 1
ATOM 682 C C . TRP A 1 87 ? -3.179 2.322 -11.934 1.00 83.50 87 TRP A C 1
ATOM 684 O O . TRP A 1 87 ? -4.380 2.462 -12.190 1.00 83.50 87 TRP A O 1
ATOM 694 N N . PRO A 1 88 ? -2.710 1.203 -11.351 1.00 82.69 88 PRO A N 1
ATOM 695 C CA . PRO A 1 88 ? -3.612 0.176 -10.853 1.00 82.69 88 PRO A CA 1
ATOM 696 C C . PRO A 1 88 ? -4.500 0.738 -9.740 1.00 82.69 88 PRO A C 1
ATOM 698 O O . PRO A 1 88 ? -4.085 1.599 -8.965 1.00 82.69 88 PRO A O 1
ATOM 701 N N . PHE A 1 89 ? -5.721 0.222 -9.647 1.00 86.75 89 PHE A N 1
ATOM 702 C CA . PHE A 1 89 ? -6.572 0.421 -8.482 1.00 86.75 89 PHE A CA 1
ATOM 703 C C . PHE A 1 89 ? -6.883 -0.934 -7.858 1.00 86.75 89 PHE A C 1
ATOM 705 O O . PHE A 1 89 ? -7.054 -1.934 -8.560 1.00 86.75 89 PHE A O 1
ATOM 712 N N . THR A 1 90 ? -6.956 -0.959 -6.537 1.00 85.50 90 THR A N 1
ATOM 713 C CA . THR A 1 90 ? -7.248 -2.144 -5.737 1.00 85.50 90 THR A CA 1
ATOM 714 C C . THR A 1 90 ? -8.546 -1.917 -4.975 1.00 85.50 90 THR A C 1
ATOM 716 O O . THR A 1 90 ? -8.842 -0.816 -4.509 1.00 85.50 90 THR A O 1
ATOM 719 N N . LEU A 1 91 ? -9.369 -2.959 -4.889 1.00 89.88 91 LEU A N 1
ATOM 720 C CA . LEU A 1 91 ? -10.553 -2.980 -4.041 1.00 89.88 91 LEU A CA 1
ATOM 721 C C . LEU A 1 91 ? -10.627 -4.354 -3.383 1.00 89.88 91 LEU A C 1
ATOM 723 O O . LEU A 1 91 ? -10.803 -5.364 -4.066 1.00 89.88 91 LEU A O 1
ATOM 727 N N . SER A 1 92 ? -10.495 -4.378 -2.064 1.00 88.44 92 SER A N 1
ATOM 728 C CA . SER A 1 92 ? -10.305 -5.590 -1.277 1.00 88.44 92 SER A CA 1
ATOM 729 C C . SER A 1 92 ? -11.284 -5.631 -0.110 1.00 88.44 92 SER A C 1
ATOM 731 O O . SER A 1 92 ? -11.532 -4.626 0.552 1.00 88.44 92 SER A O 1
ATOM 733 N N . ALA A 1 93 ? -11.826 -6.816 0.167 1.00 89.94 93 ALA A N 1
ATOM 734 C CA . ALA A 1 93 ? -12.530 -7.108 1.410 1.00 89.94 93 ALA A CA 1
ATOM 735 C C . ALA A 1 93 ? -11.647 -8.043 2.239 1.00 89.94 93 ALA A C 1
ATOM 737 O O . ALA A 1 93 ? -11.373 -9.167 1.816 1.00 89.94 93 ALA A O 1
ATOM 738 N N . ILE A 1 94 ? -11.176 -7.571 3.390 1.00 86.94 94 ILE A N 1
ATOM 739 C CA . ILE A 1 94 ? -10.202 -8.275 4.227 1.00 86.94 94 ILE A CA 1
ATOM 740 C C . ILE A 1 94 ? -10.912 -8.759 5.490 1.00 86.94 94 ILE A C 1
ATOM 742 O O . ILE A 1 94 ? -11.555 -7.967 6.180 1.00 86.94 94 ILE A O 1
ATOM 746 N N . GLY A 1 95 ? -10.820 -10.060 5.771 1.00 83.62 95 GLY A N 1
ATOM 747 C CA . GLY A 1 95 ? -11.238 -10.655 7.040 1.00 83.62 95 GLY A CA 1
ATOM 748 C C . GLY A 1 95 ? -10.035 -10.826 7.966 1.00 83.62 95 GLY A C 1
ATOM 749 O O . GLY A 1 95 ? -9.001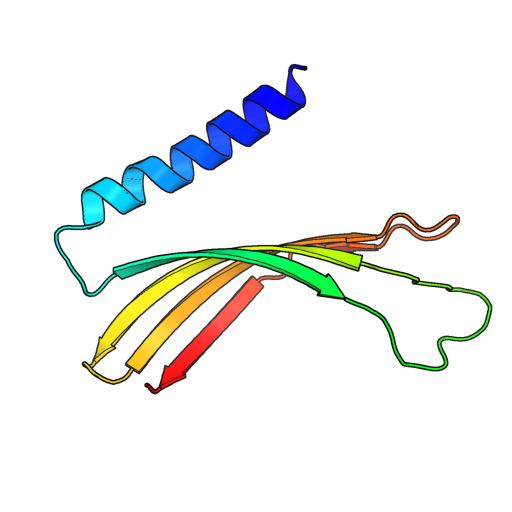 -11.307 7.502 1.00 83.62 95 GLY A O 1
ATOM 750 N N . VAL A 1 96 ? -10.171 -10.423 9.233 1.00 64.69 96 VAL A N 1
ATOM 751 C CA . VAL A 1 96 ? -9.136 -10.542 10.282 1.00 64.69 96 VAL A CA 1
ATOM 752 C C . VAL A 1 96 ? -9.434 -11.721 11.200 1.00 64.69 96 VAL A C 1
ATOM 754 O O . VAL A 1 96 ? -10.614 -11.869 11.599 1.00 64.69 96 VAL A O 1
#

Secondary structure (DSSP, 8-state):
-HHHHHHHHHHHHHHHHHHHTTT-TTEEEEEEEEEEPP-S---TT-----EEEEEEEEEEEEETTEEEEEEEEEEEE--SS--EEE--EEEEEEE-

pLDDT: mean 72.44, std 12.99, range [47.88, 90.62]

Foldseek 3Di:
DVVVVVVVVVVVVVVVVQVVCVVDPQKHKDKDKDKDADPDPPDPPDCQGIKIKIKIKMWGHPDPFKIWIKMWMWIWTDDDPDTDTDIDIDTDIGGD

Radius of gyration: 17.11 Å; chains: 1; bounding box: 33×39×43 Å

Sequence (96 aa):
MKRVVIILAVGLLFVLPSVAWGDDAQNYVTAGFGFYHYTGDITRETQLDEAVIVELSYGRYFHPNFVLEAGVGYIHDDHSGDELQGWPFTLSAIGV